Protein AF-A0A1J3FLT4-F1 (afdb_monomer)

Sequence (114 aa):
IQPDEITYLGVLSACNHSGMVDQARNFFAKMRSDQRIEPSLAHYGCMVDLLGRAGLVKEAYEIVKNMPMNPNSIVWGALLGACRLHNDEPMAELAAKKILELEPDNGAVYSLLC

Structure (mmCIF, N/CA/C/O backbone):
data_AF-A0A1J3FLT4-F1
#
_entry.id   AF-A0A1J3FLT4-F1
#
loop_
_atom_site.group_PDB
_atom_site.id
_atom_site.type_symbol
_atom_site.label_atom_id
_atom_site.label_alt_id
_atom_site.label_comp_id
_atom_site.label_asym_id
_atom_site.label_entity_id
_atom_site.label_seq_id
_atom_site.pdbx_PDB_ins_code
_atom_site.Cartn_x
_atom_site.Cartn_y
_atom_site.Cartn_z
_atom_site.occupancy
_atom_site.B_iso_or_equiv
_atom_site.auth_seq_id
_atom_site.auth_comp_id
_atom_site.auth_asym_id
_atom_site.auth_atom_id
_atom_site.pdbx_PDB_model_num
ATOM 1 N N . ILE A 1 1 ? -15.623 -5.927 24.682 1.00 77.06 1 ILE A N 1
ATOM 2 C CA . ILE A 1 1 ? -14.231 -5.754 24.205 1.00 77.06 1 ILE A CA 1
ATOM 3 C C . ILE A 1 1 ? -14.304 -4.811 23.015 1.00 77.06 1 ILE A C 1
ATOM 5 O O . ILE A 1 1 ? -15.138 -5.059 22.151 1.00 77.06 1 ILE A O 1
ATOM 9 N N . GLN A 1 2 ? -13.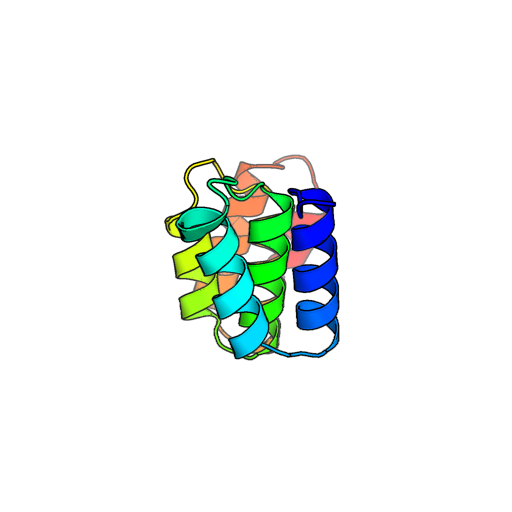556 -3.708 23.023 1.00 83.69 2 GLN A N 1
ATOM 10 C CA . GLN A 1 2 ? -13.548 -2.733 21.928 1.00 83.69 2 GLN A CA 1
ATOM 11 C C . GLN A 1 2 ? -12.406 -3.076 20.957 1.00 83.69 2 GLN A C 1
ATOM 13 O O . GLN A 1 2 ? -11.323 -3.391 21.448 1.00 83.69 2 GLN A O 1
ATOM 18 N N . PRO A 1 3 ? -12.628 -3.062 19.628 1.00 87.25 3 PRO A N 1
ATOM 19 C CA . PRO A 1 3 ? -11.558 -3.274 18.658 1.00 87.25 3 PRO A CA 1
ATOM 20 C C . PRO A 1 3 ? -10.457 -2.219 18.795 1.00 87.25 3 PRO A C 1
ATOM 22 O O . PRO A 1 3 ? -10.753 -1.034 18.942 1.00 87.25 3 PRO A O 1
ATOM 25 N N . ASP A 1 4 ? -9.208 -2.655 18.702 1.00 90.06 4 ASP A N 1
ATOM 26 C CA . ASP A 1 4 ? -8.004 -1.824 18.729 1.00 90.06 4 ASP A CA 1
ATOM 27 C C . ASP A 1 4 ? -7.234 -1.912 17.399 1.00 90.06 4 ASP A C 1
ATOM 29 O O . ASP A 1 4 ? -7.684 -2.553 16.444 1.00 90.06 4 ASP A O 1
ATOM 33 N N . GLU A 1 5 ? -6.064 -1.269 17.320 1.00 92.00 5 GLU A N 1
ATOM 34 C CA . GLU A 1 5 ? -5.232 -1.288 16.110 1.00 92.00 5 GLU A CA 1
ATOM 35 C C . GLU A 1 5 ? -4.860 -2.717 15.676 1.00 92.00 5 GLU A C 1
ATOM 37 O O . GLU A 1 5 ? -4.844 -3.026 14.489 1.00 92.00 5 GLU A O 1
ATOM 42 N N . ILE A 1 6 ? -4.615 -3.623 16.628 1.00 93.94 6 ILE A N 1
ATOM 43 C CA . ILE A 1 6 ? -4.208 -5.000 16.331 1.00 93.94 6 ILE A CA 1
ATOM 44 C C . ILE A 1 6 ? -5.384 -5.761 15.718 1.00 93.94 6 ILE A C 1
ATOM 46 O O . ILE A 1 6 ? -5.222 -6.501 14.745 1.00 93.94 6 ILE A O 1
ATOM 50 N N . THR A 1 7 ? -6.587 -5.537 16.247 1.00 94.50 7 THR A N 1
ATOM 51 C CA . THR A 1 7 ? -7.824 -6.126 15.732 1.00 94.50 7 THR A CA 1
ATOM 52 C C . THR A 1 7 ? -8.066 -5.713 14.279 1.00 94.50 7 THR A C 1
ATOM 54 O O . THR A 1 7 ? -8.334 -6.565 13.429 1.00 94.50 7 THR A O 1
ATOM 57 N N . TYR A 1 8 ? -7.938 -4.419 13.968 1.00 95.44 8 TYR A N 1
ATOM 58 C CA . TYR A 1 8 ? -8.115 -3.924 12.602 1.00 95.44 8 TYR A CA 1
ATOM 59 C C . TYR A 1 8 ? -7.025 -4.422 11.656 1.00 95.44 8 TYR A C 1
ATOM 61 O O . TYR A 1 8 ? -7.345 -4.820 10.535 1.00 95.44 8 TYR A O 1
ATOM 69 N N . LEU A 1 9 ? -5.768 -4.481 12.099 1.00 96.25 9 LEU A N 1
ATOM 70 C CA . LEU A 1 9 ? -4.691 -5.055 11.298 1.00 96.25 9 LEU A CA 1
ATOM 71 C C . LEU A 1 9 ? -4.978 -6.519 10.937 1.00 96.25 9 LEU A C 1
ATOM 73 O O . LEU A 1 9 ? -4.797 -6.912 9.784 1.00 96.25 9 LEU A O 1
ATOM 77 N N . GLY A 1 10 ? -5.470 -7.314 11.891 1.00 96.94 10 GLY A N 1
ATOM 78 C CA . GLY A 1 10 ? -5.877 -8.700 11.650 1.00 96.94 10 GLY A CA 1
ATOM 79 C C . GLY A 1 10 ? -6.988 -8.819 10.602 1.00 96.94 10 GLY A C 1
ATOM 80 O O . GLY A 1 10 ? -6.872 -9.614 9.667 1.00 96.94 10 GLY A O 1
ATOM 81 N N . VAL A 1 11 ? -8.031 -7.987 10.702 1.00 96.31 11 VAL A N 1
ATOM 82 C CA . VAL A 1 11 ? -9.126 -7.944 9.715 1.00 96.31 11 VAL A CA 1
ATOM 83 C C . VAL A 1 11 ? -8.613 -7.551 8.330 1.00 96.31 11 VAL A C 1
ATOM 85 O O . VAL A 1 11 ? -8.904 -8.244 7.356 1.00 96.31 11 VAL A O 1
ATOM 88 N N . LEU A 1 12 ? -7.811 -6.488 8.228 1.00 97.12 12 LEU A N 1
ATOM 89 C CA . LEU A 1 12 ? -7.245 -6.051 6.949 1.00 97.12 12 LEU A CA 1
ATOM 90 C C . LEU A 1 12 ? -6.335 -7.116 6.341 1.00 97.12 12 LEU A C 1
ATOM 92 O O . LEU A 1 12 ? -6.385 -7.330 5.135 1.00 97.12 12 LEU A O 1
ATOM 96 N N . SER A 1 13 ? -5.555 -7.820 7.161 1.00 96.31 13 SER A N 1
ATOM 97 C CA . SER A 1 13 ? -4.685 -8.909 6.707 1.00 96.31 13 SER A CA 1
ATOM 98 C C . SER A 1 13 ? -5.498 -10.078 6.140 1.00 96.31 13 SER A C 1
ATOM 100 O O . SER A 1 13 ? -5.157 -10.621 5.089 1.00 96.31 13 SER A O 1
ATOM 102 N N . ALA A 1 14 ? -6.615 -10.435 6.783 1.00 97.44 14 ALA A N 1
ATOM 103 C CA . ALA A 1 14 ? -7.528 -11.463 6.286 1.00 97.44 14 ALA A CA 1
ATOM 104 C C . ALA A 1 14 ? -8.211 -11.044 4.972 1.00 97.44 14 ALA A C 1
ATOM 106 O O . ALA A 1 14 ? -8.279 -11.838 4.027 1.00 97.44 14 ALA A O 1
ATOM 107 N N . CYS A 1 15 ? -8.670 -9.790 4.875 1.00 97.06 15 CYS A N 1
ATOM 108 C CA . CYS A 1 15 ? -9.216 -9.247 3.631 1.00 97.06 15 CYS A CA 1
ATOM 109 C C . CYS A 1 15 ? -8.162 -9.231 2.521 1.00 97.06 15 CYS A C 1
ATOM 111 O O . CYS A 1 15 ? -8.477 -9.601 1.393 1.00 97.06 15 CYS A O 1
ATOM 113 N N . ASN A 1 16 ? -6.923 -8.863 2.850 1.00 94.75 16 ASN A N 1
ATOM 114 C CA . ASN A 1 16 ? -5.791 -8.836 1.936 1.00 94.75 16 ASN A CA 1
ATOM 115 C C . ASN A 1 16 ? -5.511 -10.220 1.330 1.00 94.75 16 ASN A C 1
ATOM 117 O O . ASN A 1 16 ? -5.439 -10.365 0.112 1.00 94.75 16 ASN A O 1
ATOM 121 N N . HIS A 1 17 ? -5.438 -11.255 2.170 1.00 95.00 17 HIS A N 1
ATOM 122 C CA . HIS A 1 17 ? -5.233 -12.630 1.710 1.00 95.00 17 HIS A CA 1
ATOM 123 C C . HIS A 1 17 ? -6.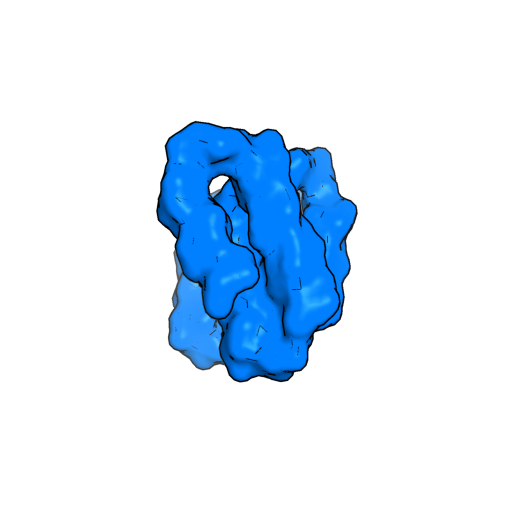407 -13.161 0.871 1.00 95.00 17 HIS A C 1
ATOM 125 O O . HIS A 1 17 ? -6.206 -13.920 -0.072 1.00 95.00 17 HIS A O 1
ATOM 131 N N . SER A 1 18 ? -7.631 -12.737 1.193 1.00 96.31 18 SER A N 1
ATOM 132 C CA . SER A 1 18 ? -8.856 -13.207 0.532 1.00 96.31 18 SER A CA 1
ATOM 133 C C . SER A 1 18 ? -9.283 -12.348 -0.667 1.00 96.31 18 SER A C 1
ATOM 135 O O . SER A 1 18 ? -10.334 -12.604 -1.250 1.00 96.31 18 SER A O 1
ATOM 137 N N . GLY A 1 19 ? -8.532 -11.294 -1.009 1.00 95.50 19 GLY A N 1
ATOM 138 C CA . GLY A 1 19 ? -8.875 -10.366 -2.095 1.00 95.50 19 GLY A CA 1
ATOM 139 C C . GLY A 1 19 ? -10.139 -9.526 -1.852 1.00 95.50 19 GLY A C 1
ATOM 140 O O . GLY A 1 19 ? -10.750 -9.035 -2.799 1.00 95.50 19 GLY A O 1
ATOM 141 N N . MET A 1 20 ? -10.567 -9.353 -0.598 1.00 97.88 20 MET A N 1
ATOM 142 C CA . MET A 1 20 ? -11.825 -8.676 -0.249 1.00 97.88 20 MET A CA 1
ATOM 143 C C . MET A 1 20 ? -11.653 -7.151 -0.174 1.00 97.88 20 MET A C 1
ATOM 145 O O . MET A 1 20 ? -11.695 -6.557 0.905 1.00 97.88 20 MET A O 1
ATOM 149 N N . VAL A 1 21 ? -11.468 -6.516 -1.335 1.00 97.81 21 VAL A N 1
ATOM 150 C CA . VAL A 1 21 ? -11.159 -5.079 -1.466 1.00 97.81 21 VAL A CA 1
ATOM 151 C C . VAL A 1 21 ? -12.191 -4.181 -0.779 1.00 97.81 21 VAL A C 1
ATOM 153 O O . VAL A 1 21 ? -11.832 -3.343 0.048 1.00 97.81 21 VAL A O 1
ATOM 156 N N . ASP A 1 22 ? -13.479 -4.363 -1.068 1.00 97.88 22 ASP A N 1
ATOM 157 C CA . ASP A 1 22 ? -14.524 -3.468 -0.549 1.00 97.88 22 ASP A CA 1
ATOM 158 C C . ASP A 1 22 ? -14.678 -3.561 0.972 1.00 97.88 22 ASP A C 1
ATOM 160 O O . ASP A 1 22 ? -14.923 -2.560 1.649 1.00 97.88 22 ASP A O 1
ATOM 164 N N . GLN A 1 23 ? -14.476 -4.757 1.530 1.00 97.94 23 GLN A N 1
ATOM 165 C CA . GLN A 1 23 ? -14.496 -4.956 2.976 1.00 97.94 23 GLN A CA 1
ATOM 166 C C . GLN A 1 23 ? -13.302 -4.271 3.635 1.00 97.94 23 GLN A C 1
ATOM 168 O O . GLN A 1 23 ? -13.484 -3.558 4.621 1.00 97.94 23 GLN A O 1
ATOM 173 N N . ALA A 1 24 ? -12.103 -4.426 3.067 1.00 97.56 24 ALA A N 1
ATOM 174 C CA . ALA A 1 24 ? -10.911 -3.761 3.574 1.00 97.56 24 ALA A CA 1
ATOM 175 C C . ALA A 1 24 ? -11.069 -2.235 3.568 1.00 97.56 24 ALA A C 1
ATOM 177 O O . ALA A 1 24 ? -10.817 -1.605 4.591 1.00 97.56 24 ALA A O 1
ATOM 178 N N . ARG A 1 25 ? -11.578 -1.644 2.475 1.00 97.19 25 ARG A N 1
ATOM 179 C CA . ARG A 1 25 ? -11.879 -0.201 2.398 1.00 97.19 25 ARG A CA 1
ATOM 180 C C . ARG A 1 25 ? -12.828 0.243 3.510 1.00 97.19 25 ARG A C 1
ATOM 182 O O . ARG A 1 25 ? -12.567 1.239 4.181 1.00 97.19 25 ARG A O 1
ATOM 189 N N . ASN A 1 26 ? -13.909 -0.507 3.724 1.00 96.62 26 ASN A N 1
ATOM 190 C CA . ASN A 1 26 ? -14.894 -0.203 4.759 1.00 96.62 26 ASN A CA 1
ATOM 191 C C . ASN A 1 26 ? -14.271 -0.242 6.162 1.00 96.62 26 ASN A C 1
ATOM 193 O O . ASN A 1 26 ? -14.433 0.699 6.936 1.00 96.62 26 ASN A O 1
ATOM 197 N N . PHE A 1 27 ? -13.525 -1.301 6.490 1.00 96.38 27 PHE A N 1
ATOM 198 C CA . PHE A 1 27 ? -12.867 -1.413 7.793 1.00 96.38 27 PHE A CA 1
ATOM 199 C C . PHE A 1 27 ? -11.785 -0.350 7.990 1.00 96.38 27 PHE A C 1
ATOM 201 O O . PHE A 1 27 ? -11.726 0.256 9.057 1.00 96.38 27 PHE A O 1
ATOM 208 N N . PHE A 1 28 ? -10.990 -0.067 6.959 1.00 95.94 28 PHE A N 1
ATOM 209 C CA . PHE A 1 28 ? -9.968 0.974 6.996 1.00 95.94 28 PHE A CA 1
ATOM 210 C C . PHE A 1 28 ? -10.574 2.362 7.252 1.00 95.94 28 PHE A C 1
ATOM 212 O O . PHE A 1 28 ? -10.085 3.105 8.101 1.00 95.94 28 PHE A O 1
ATOM 219 N N . ALA A 1 29 ? -11.683 2.697 6.583 1.00 94.31 29 ALA A N 1
ATOM 220 C CA . ALA A 1 29 ? -12.395 3.956 6.800 1.00 94.31 29 ALA A CA 1
ATOM 221 C C . ALA A 1 29 ? -13.004 4.049 8.213 1.00 94.31 29 ALA A C 1
ATOM 223 O O . ALA A 1 29 ? -12.809 5.050 8.907 1.00 94.31 29 ALA A O 1
ATOM 224 N N . LYS A 1 30 ? -13.683 2.984 8.664 1.00 93.19 30 LYS A N 1
ATOM 225 C CA . LYS A 1 30 ? -14.318 2.908 9.994 1.00 93.19 30 LYS A CA 1
ATOM 226 C C . LYS A 1 30 ? -13.337 3.059 11.144 1.00 93.19 30 LYS A C 1
ATOM 228 O O . LYS A 1 30 ? -13.685 3.624 12.181 1.00 93.19 30 LYS A O 1
ATOM 233 N N . MET A 1 31 ? -12.114 2.568 10.962 1.00 93.62 31 MET A N 1
ATOM 234 C CA . MET A 1 31 ? -11.068 2.684 11.967 1.00 93.62 31 MET A CA 1
ATOM 235 C C . MET A 1 31 ? -10.831 4.152 12.351 1.00 93.62 31 MET A C 1
ATOM 237 O O . MET A 1 31 ? -10.772 4.482 13.536 1.00 93.62 31 MET A O 1
ATOM 241 N N . ARG A 1 32 ? -10.828 5.050 11.357 1.00 86.31 32 ARG A N 1
ATOM 242 C CA . ARG A 1 32 ? -10.635 6.486 11.569 1.00 86.31 32 ARG A CA 1
ATOM 243 C C . ARG A 1 32 ? -11.918 7.212 11.976 1.00 86.31 32 ARG A C 1
ATOM 245 O O . ARG A 1 32 ? -11.883 8.009 12.909 1.00 86.31 32 ARG A O 1
ATOM 252 N N . SER A 1 33 ? -13.042 6.946 11.302 1.00 88.19 33 SER A N 1
ATOM 253 C CA . SER A 1 33 ? -14.296 7.682 11.536 1.00 88.19 33 SER A CA 1
ATOM 254 C C . SER A 1 33 ? -14.965 7.323 12.863 1.00 88.19 33 SER A C 1
ATOM 256 O O . SER A 1 33 ? -15.361 8.213 13.616 1.00 88.19 33 SER A O 1
ATOM 258 N N . ASP A 1 34 ? -15.065 6.027 13.161 1.00 82.81 34 ASP A N 1
ATOM 259 C CA . ASP A 1 34 ? -15.947 5.525 14.217 1.00 82.81 34 ASP A CA 1
ATOM 260 C C . ASP A 1 34 ? -15.158 5.202 15.487 1.00 82.81 34 ASP A C 1
ATOM 262 O O . ASP A 1 34 ? -15.654 5.399 16.595 1.00 82.81 34 ASP A O 1
ATOM 266 N N . GLN A 1 35 ? -13.925 4.708 15.332 1.00 81.06 35 GLN A N 1
ATOM 267 C CA . GLN A 1 35 ? -13.080 4.278 16.452 1.00 81.06 35 GLN A CA 1
ATOM 268 C C . GLN A 1 35 ? -11.977 5.281 16.810 1.00 81.06 35 GLN A C 1
ATOM 270 O O . GLN A 1 35 ? -11.345 5.120 17.850 1.00 81.06 35 GLN A O 1
ATOM 275 N N . ARG A 1 36 ? -11.764 6.328 15.993 1.00 86.44 36 ARG A N 1
ATOM 276 C CA . ARG A 1 36 ? -10.684 7.325 16.162 1.00 86.44 36 ARG A CA 1
ATOM 277 C C . ARG A 1 36 ? -9.293 6.690 16.299 1.00 86.44 36 ARG A C 1
ATOM 279 O O . ARG A 1 36 ? -8.432 7.216 17.001 1.00 86.44 36 ARG A O 1
ATOM 286 N N . ILE A 1 37 ? -9.089 5.552 15.643 1.00 91.50 37 ILE A N 1
ATOM 287 C CA . ILE A 1 37 ? -7.811 4.850 15.582 1.00 91.50 37 ILE A CA 1
ATOM 288 C C . ILE A 1 37 ? -7.111 5.313 14.305 1.00 91.50 37 ILE A C 1
ATOM 290 O O . ILE A 1 37 ? -7.638 5.170 13.199 1.00 91.50 37 ILE A O 1
ATOM 294 N N . GLU A 1 38 ? -5.923 5.889 14.456 1.00 91.81 38 GLU A N 1
ATOM 295 C CA . GLU A 1 38 ? -5.119 6.324 13.317 1.00 91.81 38 GLU A CA 1
ATOM 296 C C . GLU A 1 38 ? -4.393 5.122 12.686 1.00 91.81 38 GLU A C 1
ATOM 298 O O . GLU A 1 38 ? -3.773 4.336 13.408 1.00 91.81 38 GLU A O 1
ATOM 303 N N . PRO A 1 39 ? -4.449 4.941 11.352 1.00 94.94 39 PRO A N 1
ATOM 304 C CA . PRO A 1 39 ? -3.776 3.822 10.712 1.00 94.94 39 PRO A CA 1
ATOM 305 C C . PRO A 1 39 ? -2.262 3.884 10.848 1.00 94.94 39 PRO A C 1
ATOM 307 O O . PRO A 1 39 ? -1.619 4.868 10.485 1.00 94.94 39 PRO A O 1
ATOM 310 N N . SER A 1 40 ? -1.687 2.785 11.329 1.00 95.44 40 SER A N 1
ATOM 311 C CA . SER A 1 40 ? -0.240 2.596 11.357 1.00 95.44 40 SER A CA 1
ATOM 312 C C . SER A 1 40 ? 0.306 2.210 9.979 1.00 95.44 40 SER A C 1
ATOM 314 O O . SER A 1 40 ? -0.432 1.833 9.065 1.00 95.44 40 SER A O 1
ATOM 316 N N . LEU A 1 41 ? 1.633 2.233 9.849 1.00 95.69 41 LEU A N 1
ATOM 317 C CA . LEU A 1 41 ? 2.347 1.829 8.637 1.00 95.69 41 LEU A CA 1
ATOM 318 C C . LEU A 1 41 ? 1.945 0.424 8.147 1.00 95.69 41 LEU A C 1
ATOM 320 O O . LEU A 1 41 ? 1.831 0.198 6.946 1.00 95.69 41 LEU A O 1
ATOM 324 N N . ALA A 1 42 ? 1.675 -0.501 9.074 1.00 95.81 42 ALA A 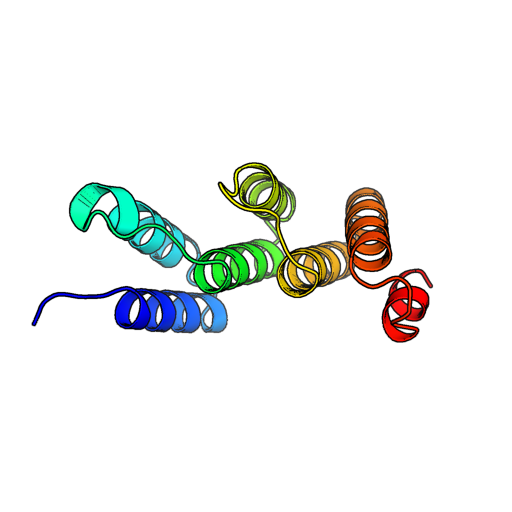N 1
ATOM 325 C CA . ALA A 1 42 ? 1.248 -1.862 8.757 1.00 95.81 42 ALA A CA 1
ATOM 326 C C . ALA A 1 42 ? -0.154 -1.910 8.122 1.00 95.81 42 ALA A C 1
ATOM 328 O O . ALA A 1 42 ? -0.380 -2.676 7.185 1.00 95.81 42 ALA A O 1
ATOM 329 N 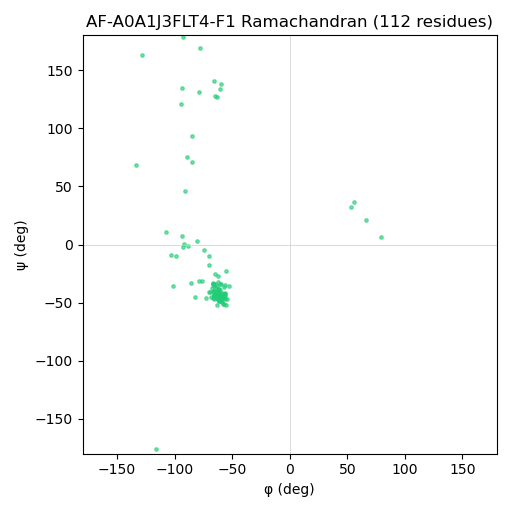N . HIS A 1 43 ? -1.080 -1.058 8.579 1.00 96.94 43 HIS A N 1
ATOM 330 C CA . HIS A 1 43 ? -2.419 -0.951 7.994 1.00 96.94 43 HIS A CA 1
ATOM 331 C C . HIS A 1 43 ? -2.346 -0.421 6.559 1.00 96.94 43 HIS A C 1
ATOM 333 O O . HIS A 1 43 ? -2.967 -0.985 5.659 1.00 96.94 43 HIS A O 1
ATOM 339 N N . TYR A 1 44 ? -1.547 0.628 6.336 1.00 97.62 44 TYR A N 1
ATOM 340 C CA . TYR A 1 44 ? -1.302 1.162 4.996 1.00 97.62 44 TYR A CA 1
ATOM 341 C C . TYR A 1 44 ? -0.639 0.130 4.084 1.00 97.62 44 TYR A C 1
ATOM 343 O O . TYR A 1 44 ? -1.098 -0.062 2.962 1.00 97.62 44 TYR A O 1
ATOM 351 N N . GLY A 1 45 ? 0.374 -0.589 4.579 1.00 96.75 45 GLY A N 1
ATOM 352 C CA . GLY A 1 45 ? 1.009 -1.684 3.848 1.00 96.75 45 GLY A CA 1
ATOM 353 C C . GLY A 1 45 ? 0.000 -2.737 3.388 1.00 96.75 45 GLY A C 1
ATOM 354 O O . GLY A 1 45 ? -0.012 -3.083 2.212 1.00 96.75 45 GLY A O 1
ATOM 355 N N . CYS A 1 46 ? -0.910 -3.172 4.269 1.00 97.25 46 CYS A N 1
ATOM 356 C CA . CYS A 1 46 ? -1.974 -4.115 3.905 1.00 97.25 46 CYS A CA 1
ATOM 357 C C . CYS A 1 46 ? -2.905 -3.568 2.815 1.00 97.25 46 CYS A C 1
ATOM 359 O O . CYS A 1 46 ? -3.278 -4.310 1.910 1.00 97.25 46 CYS A O 1
ATOM 361 N N . MET A 1 47 ? -3.281 -2.287 2.887 1.00 98.06 47 MET A N 1
ATOM 362 C CA . MET A 1 47 ? -4.149 -1.666 1.882 1.00 98.06 47 MET A CA 1
ATOM 363 C C . MET A 1 47 ? -3.465 -1.559 0.519 1.00 98.06 47 MET A C 1
ATOM 365 O O . MET A 1 47 ? -4.070 -1.908 -0.491 1.00 98.06 47 MET A O 1
ATOM 369 N N . VAL A 1 48 ? -2.210 -1.108 0.483 1.00 98.19 48 VAL A N 1
ATOM 370 C CA . VAL A 1 48 ? -1.426 -0.973 -0.757 1.00 98.19 48 VAL A CA 1
ATOM 371 C C . VAL A 1 48 ? -1.229 -2.333 -1.417 1.00 98.19 48 VAL A C 1
ATOM 373 O O . VAL A 1 48 ? -1.438 -2.472 -2.618 1.00 98.19 48 VAL A O 1
ATOM 376 N N . ASP A 1 49 ? -0.887 -3.341 -0.622 1.00 97.75 49 ASP A N 1
ATOM 377 C CA . ASP A 1 49 ? -0.676 -4.711 -1.073 1.00 97.75 49 ASP A CA 1
ATOM 378 C C . ASP A 1 49 ? -1.964 -5.347 -1.637 1.00 97.75 49 ASP A C 1
ATOM 380 O O . ASP A 1 49 ? -1.959 -5.919 -2.730 1.00 97.75 49 ASP A O 1
ATOM 384 N N . LEU A 1 50 ? -3.096 -5.171 -0.944 1.00 98.06 50 LEU A N 1
ATOM 385 C CA . LEU A 1 50 ? -4.409 -5.651 -1.387 1.00 98.06 50 LEU A CA 1
ATOM 386 C C . LEU A 1 50 ? -4.860 -4.983 -2.689 1.00 98.06 50 LEU A C 1
ATOM 388 O O . LEU A 1 50 ? -5.242 -5.668 -3.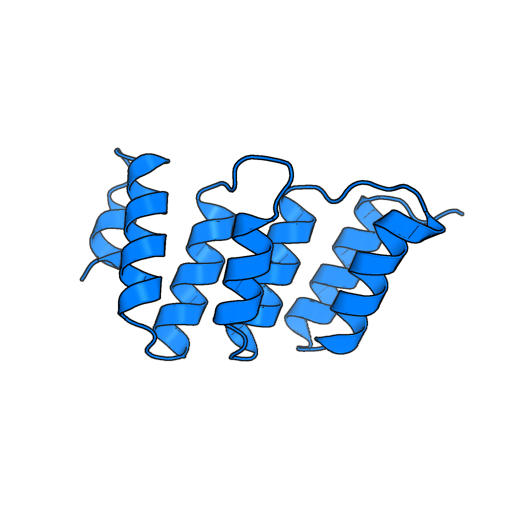638 1.00 98.06 50 LEU A O 1
ATOM 392 N N . LEU A 1 51 ? -4.836 -3.648 -2.730 1.00 98.25 51 LEU A N 1
ATOM 393 C CA . LEU A 1 51 ? -5.241 -2.870 -3.904 1.00 98.25 51 LEU A CA 1
ATOM 394 C C . LEU A 1 51 ? -4.334 -3.177 -5.092 1.00 98.25 51 LEU A C 1
ATOM 396 O O . LEU A 1 51 ? -4.808 -3.377 -6.210 1.00 98.25 51 LEU A O 1
ATOM 400 N N . GLY A 1 52 ? -3.033 -3.267 -4.828 1.00 97.31 52 GLY A N 1
ATOM 401 C CA . GLY A 1 52 ? -2.025 -3.598 -5.811 1.00 97.31 52 GLY A CA 1
ATOM 402 C C . GLY A 1 52 ? -2.286 -4.943 -6.484 1.00 97.31 52 GLY A C 1
ATOM 403 O O . GLY A 1 52 ? -2.369 -4.997 -7.706 1.00 97.31 52 GLY A O 1
ATOM 404 N N . ARG A 1 53 ? -2.502 -6.010 -5.704 1.00 95.81 53 ARG A N 1
ATOM 405 C CA . ARG A 1 53 ? -2.841 -7.340 -6.243 1.00 95.81 53 ARG A CA 1
ATOM 406 C C . ARG A 1 53 ? -4.182 -7.401 -6.968 1.00 95.81 53 ARG A C 1
ATOM 408 O O . ARG A 1 53 ? -4.372 -8.264 -7.820 1.00 95.81 53 ARG A O 1
ATOM 415 N N . ALA A 1 54 ? -5.110 -6.511 -6.632 1.00 97.19 54 ALA A N 1
ATOM 416 C CA . ALA A 1 54 ? -6.401 -6.403 -7.302 1.00 97.19 54 ALA A CA 1
ATOM 417 C C . ALA A 1 54 ? -6.338 -5.624 -8.635 1.00 97.19 54 ALA A C 1
ATOM 419 O O . ALA A 1 54 ? -7.378 -5.395 -9.250 1.00 97.19 54 ALA A O 1
ATOM 420 N N . GLY A 1 55 ? -5.155 -5.186 -9.087 1.00 96.31 55 GLY A N 1
ATOM 421 C CA . GLY A 1 55 ? -5.002 -4.368 -10.296 1.00 96.31 55 GLY A CA 1
ATOM 422 C C . GLY A 1 55 ? -5.330 -2.891 -10.104 1.00 96.31 55 GLY A C 1
ATOM 423 O O . GLY A 1 55 ? -5.318 -2.121 -11.063 1.00 96.31 55 GLY A O 1
ATOM 424 N N . LEU A 1 56 ? -5.580 -2.456 -8.870 1.00 97.81 56 LEU A N 1
ATOM 425 C CA . LEU A 1 56 ? -5.930 -1.079 -8.527 1.00 97.81 56 LEU A CA 1
ATOM 426 C C . LEU A 1 56 ? -4.669 -0.266 -8.205 1.00 97.81 56 LEU A C 1
ATOM 428 O O . LEU A 1 56 ? -4.612 0.462 -7.217 1.00 97.81 56 LEU A O 1
ATOM 432 N N . VAL A 1 57 ? -3.642 -0.389 -9.051 1.00 97.00 57 VAL A N 1
ATOM 433 C CA . VAL A 1 57 ? -2.293 0.163 -8.821 1.00 97.00 57 VAL A CA 1
ATOM 434 C C . VAL A 1 57 ? -2.324 1.675 -8.577 1.00 97.00 57 VAL A C 1
ATOM 436 O O . VAL A 1 57 ? -1.697 2.171 -7.644 1.00 97.00 57 VAL A O 1
ATOM 439 N N . LYS A 1 58 ? -3.125 2.414 -9.352 1.00 96.94 58 LYS A N 1
ATOM 440 C CA . LYS A 1 58 ? -3.287 3.867 -9.175 1.00 96.94 58 LYS A CA 1
ATOM 441 C C . LYS A 1 58 ? -3.880 4.226 -7.813 1.00 96.94 58 LYS A C 1
ATOM 443 O O . LYS A 1 58 ? -3.432 5.177 -7.187 1.00 96.94 58 LYS A O 1
ATOM 448 N N . GLU A 1 59 ? -4.865 3.464 -7.344 1.00 97.75 59 GLU A N 1
ATOM 449 C CA . GLU A 1 59 ? -5.465 3.680 -6.023 1.00 97.75 59 GLU A CA 1
ATOM 450 C C . GLU A 1 59 ? -4.480 3.320 -4.910 1.00 97.75 59 GLU A C 1
ATOM 452 O O . GLU A 1 59 ? -4.345 4.070 -3.948 1.00 97.75 59 GLU A O 1
ATOM 457 N N . ALA A 1 60 ? -3.733 2.223 -5.072 1.00 98.12 60 ALA A N 1
ATOM 458 C CA . ALA A 1 60 ? -2.660 1.854 -4.158 1.00 98.12 60 ALA A CA 1
ATOM 459 C C . ALA A 1 60 ? -1.627 2.989 -4.034 1.00 98.12 60 ALA A C 1
ATOM 461 O O . ALA A 1 60 ? -1.244 3.357 -2.926 1.00 98.12 60 ALA A O 1
ATOM 462 N N . TYR A 1 61 ? -1.232 3.609 -5.148 1.00 98.06 61 TYR A N 1
ATOM 463 C CA . TYR A 1 61 ? -0.323 4.755 -5.140 1.00 98.06 61 TYR A CA 1
ATOM 464 C C . TYR A 1 61 ? -0.916 6.002 -4.470 1.00 98.06 61 TYR A C 1
ATOM 466 O O . TYR A 1 61 ? -0.221 6.681 -3.711 1.00 98.06 61 TYR A O 1
ATOM 474 N N . GLU A 1 62 ? -2.200 6.292 -4.684 1.00 98.06 62 GLU A N 1
ATOM 475 C CA . GLU A 1 62 ? -2.873 7.385 -3.975 1.00 98.06 62 GLU A CA 1
ATOM 476 C C . GLU A 1 62 ? -2.920 7.141 -2.461 1.00 98.06 62 GLU A C 1
ATOM 478 O O . GLU A 1 62 ? -2.729 8.082 -1.691 1.00 98.06 62 GLU A O 1
ATOM 483 N N . ILE A 1 63 ? -3.082 5.893 -2.008 1.00 96.88 63 ILE A N 1
ATOM 484 C CA . ILE A 1 63 ? -2.937 5.559 -0.587 1.00 96.88 63 ILE A CA 1
ATOM 485 C C . ILE A 1 63 ? -1.531 5.914 -0.094 1.00 96.88 63 ILE A C 1
ATOM 487 O O . ILE A 1 63 ? -1.422 6.609 0.912 1.00 96.88 63 ILE A O 1
ATOM 491 N N . VAL A 1 64 ? -0.474 5.519 -0.817 1.00 97.69 64 VAL A N 1
ATOM 492 C CA . VAL A 1 64 ? 0.923 5.834 -0.454 1.00 97.69 64 VAL A CA 1
ATOM 493 C C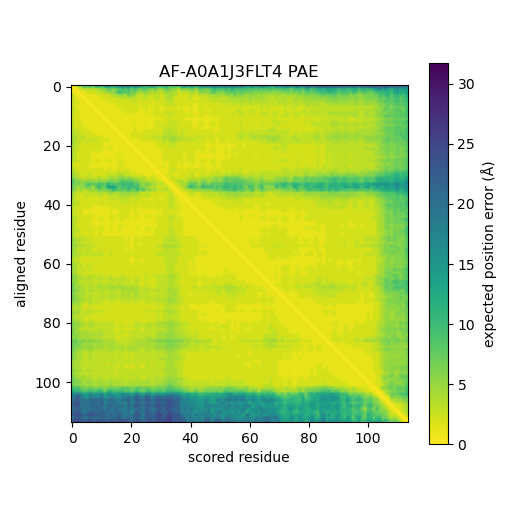 . VAL A 1 64 ? 1.158 7.344 -0.353 1.00 97.69 64 VAL A C 1
ATOM 495 O O . VAL A 1 64 ? 1.765 7.810 0.610 1.00 97.69 64 VAL A O 1
ATOM 498 N N . LYS A 1 65 ? 0.661 8.128 -1.317 1.00 97.06 65 LYS A N 1
ATOM 499 C CA . LYS A 1 65 ? 0.827 9.592 -1.331 1.00 97.06 65 LYS A CA 1
ATOM 500 C C . LYS A 1 65 ? 0.096 10.306 -0.201 1.00 97.06 65 LYS A C 1
ATOM 502 O O . LYS A 1 65 ? 0.561 11.350 0.245 1.00 97.06 65 LYS A O 1
ATOM 507 N N . ASN A 1 66 ? -1.049 9.776 0.218 1.00 95.69 66 ASN A N 1
ATOM 508 C CA . ASN A 1 66 ? -1.902 10.395 1.230 1.00 95.69 66 ASN A CA 1
ATOM 509 C C . ASN A 1 66 ? -1.618 9.877 2.650 1.00 95.69 66 ASN A C 1
ATOM 511 O O . ASN A 1 66 ? -2.352 10.215 3.583 1.00 95.69 66 ASN A O 1
ATOM 515 N N . MET A 1 67 ? -0.564 9.074 2.836 1.00 96.00 67 MET A N 1
ATOM 516 C CA . MET A 1 67 ? -0.122 8.658 4.164 1.00 96.00 67 MET A CA 1
ATOM 517 C C . MET A 1 67 ? 0.269 9.885 5.008 1.00 96.00 67 MET A C 1
ATOM 519 O O . MET A 1 67 ? 1.020 10.741 4.540 1.00 96.00 67 MET A O 1
ATOM 523 N N . PRO A 1 68 ? -0.179 9.974 6.275 1.00 95.12 68 PRO A N 1
ATOM 524 C CA . PRO A 1 68 ? 0.196 11.069 7.171 1.00 95.12 68 PRO A CA 1
ATOM 525 C C . PRO A 1 68 ? 1.638 10.946 7.696 1.00 95.12 68 PRO A C 1
ATOM 527 O O . PRO A 1 68 ? 2.116 11.830 8.404 1.00 95.12 68 PRO A O 1
ATOM 530 N N . MET A 1 69 ? 2.326 9.848 7.375 1.00 94.69 69 MET A N 1
ATOM 531 C CA . MET A 1 69 ? 3.723 9.571 7.695 1.00 94.69 69 MET A CA 1
ATOM 532 C C . MET A 1 69 ? 4.492 9.172 6.433 1.00 94.69 69 MET A C 1
ATOM 534 O O . MET A 1 69 ? 3.896 8.756 5.440 1.00 94.69 69 MET A O 1
ATOM 538 N N . ASN A 1 70 ? 5.824 9.229 6.491 1.00 95.00 70 ASN A N 1
ATOM 539 C CA . ASN A 1 70 ? 6.663 8.779 5.382 1.00 95.00 70 ASN A CA 1
ATOM 540 C C . ASN A 1 70 ? 6.476 7.266 5.137 1.00 95.00 70 ASN A C 1
ATOM 542 O O . ASN A 1 70 ? 6.648 6.481 6.076 1.00 95.00 70 ASN A O 1
ATOM 546 N N . PRO A 1 71 ? 6.163 6.837 3.900 1.00 96.56 71 PRO A N 1
ATOM 547 C CA . PRO A 1 71 ? 6.127 5.421 3.558 1.00 96.56 71 PRO A CA 1
ATOM 548 C C . PRO A 1 71 ? 7.534 4.818 3.641 1.00 96.56 71 PRO A C 1
ATOM 550 O O . PRO A 1 71 ? 8.508 5.453 3.233 1.00 96.56 71 PRO A O 1
ATOM 553 N N . ASN A 1 72 ? 7.645 3.587 4.144 1.00 94.69 72 ASN A N 1
ATOM 554 C CA . ASN A 1 72 ? 8.914 2.859 4.188 1.00 94.69 72 ASN A CA 1
ATOM 555 C C . ASN A 1 72 ? 9.106 1.966 2.948 1.00 94.69 72 ASN A C 1
ATOM 557 O O . ASN A 1 72 ? 8.230 1.857 2.087 1.00 94.69 72 ASN A O 1
ATOM 561 N N . SER A 1 73 ? 10.254 1.293 2.886 1.00 92.44 73 SER A N 1
ATOM 562 C CA . SER A 1 73 ? 10.616 0.358 1.817 1.00 92.44 73 SER A CA 1
ATOM 563 C C . SER A 1 73 ? 9.597 -0.764 1.631 1.00 92.44 73 SER A C 1
ATOM 565 O O . SER A 1 73 ? 9.326 -1.147 0.499 1.00 92.44 73 SER A O 1
ATOM 567 N N . ILE A 1 74 ? 8.970 -1.245 2.710 1.00 92.69 74 ILE A N 1
ATOM 568 C CA . ILE A 1 74 ? 7.939 -2.291 2.653 1.00 92.69 74 ILE A CA 1
ATOM 569 C C . ILE A 1 74 ? 6.711 -1.809 1.870 1.00 92.69 74 ILE A C 1
ATOM 571 O O . ILE A 1 74 ? 6.232 -2.515 0.985 1.00 92.69 74 ILE A O 1
ATOM 575 N N . VAL A 1 75 ? 6.213 -0.602 2.157 1.00 96.94 75 VAL A N 1
ATOM 576 C CA . VAL A 1 75 ? 5.048 -0.033 1.458 1.00 96.94 75 VAL A CA 1
ATOM 577 C C . VAL A 1 75 ? 5.354 0.194 -0.026 1.00 96.94 75 VAL A C 1
ATOM 579 O O . VAL A 1 75 ? 4.559 -0.184 -0.888 1.00 96.94 75 VAL A O 1
ATOM 582 N N . TRP A 1 76 ? 6.523 0.758 -0.341 1.00 96.62 76 TRP A N 1
ATOM 583 C CA . TRP A 1 76 ? 6.951 0.927 -1.732 1.00 96.62 76 TRP A CA 1
ATOM 584 C C . TRP A 1 76 ? 7.195 -0.409 -2.441 1.00 96.62 76 TRP A C 1
ATOM 586 O O . TRP A 1 76 ? 6.873 -0.535 -3.619 1.00 96.62 76 TRP A O 1
ATOM 596 N N . GLY A 1 77 ? 7.705 -1.417 -1.732 1.00 94.44 77 GLY A N 1
ATOM 597 C CA . GLY A 1 77 ? 7.906 -2.772 -2.241 1.00 94.44 77 GLY A CA 1
ATOM 598 C C . GLY A 1 77 ? 6.594 -3.458 -2.613 1.00 94.44 77 GLY A C 1
ATOM 599 O O . GLY A 1 77 ? 6.509 -4.075 -3.674 1.00 94.44 77 GLY A O 1
ATOM 600 N N . ALA A 1 78 ? 5.548 -3.288 -1.799 1.00 95.94 78 ALA A N 1
ATOM 601 C CA . ALA A 1 78 ? 4.206 -3.771 -2.121 1.00 95.94 78 ALA A CA 1
ATOM 602 C C . ALA A 1 78 ? 3.662 -3.118 -3.405 1.00 95.94 78 ALA A C 1
ATOM 604 O O . ALA A 1 78 ? 3.184 -3.815 -4.303 1.00 95.94 78 ALA A O 1
ATOM 605 N N . LEU A 1 79 ? 3.801 -1.791 -3.536 1.00 97.25 79 LEU A N 1
ATOM 606 C CA . LEU A 1 79 ? 3.400 -1.076 -4.751 1.00 97.25 79 LEU A CA 1
ATOM 607 C C . LEU A 1 79 ? 4.204 -1.543 -5.973 1.00 97.25 79 LEU A C 1
ATOM 609 O O . LEU A 1 79 ? 3.623 -1.810 -7.020 1.00 97.25 79 LEU A O 1
ATOM 613 N N . LEU A 1 80 ? 5.522 -1.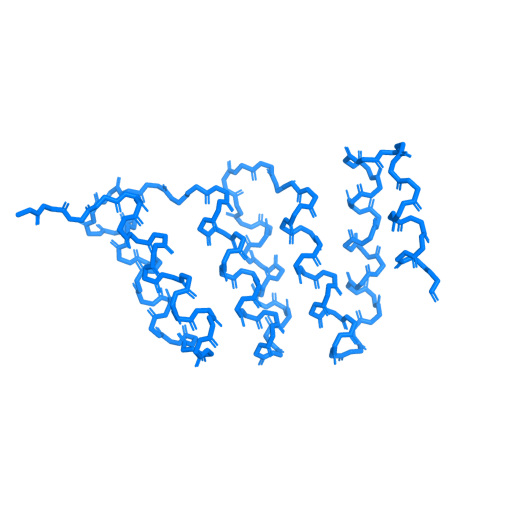689 -5.845 1.00 95.88 80 LEU A N 1
ATOM 614 C CA . LEU A 1 80 ? 6.396 -2.166 -6.915 1.00 95.88 80 LEU A CA 1
ATOM 615 C C . LEU A 1 80 ? 6.008 -3.570 -7.396 1.00 95.88 80 LEU A C 1
ATOM 617 O O . LEU A 1 80 ? 5.925 -3.811 -8.601 1.00 95.88 80 LEU A O 1
ATOM 621 N N . GLY A 1 81 ? 5.738 -4.488 -6.464 1.00 94.12 81 GLY A N 1
ATOM 622 C CA . GLY A 1 81 ? 5.260 -5.832 -6.784 1.00 94.12 81 GLY A CA 1
ATOM 623 C C . GLY A 1 81 ? 3.964 -5.799 -7.597 1.00 94.12 81 GLY A C 1
ATOM 624 O O . GLY A 1 81 ? 3.847 -6.498 -8.603 1.00 94.12 81 GLY A O 1
ATOM 625 N N . ALA A 1 82 ? 3.030 -4.926 -7.218 1.00 95.19 82 ALA A N 1
ATOM 626 C CA . ALA A 1 82 ? 1.791 -4.715 -7.958 1.00 95.19 82 ALA A CA 1
ATOM 627 C C . ALA A 1 82 ? 2.013 -4.115 -9.353 1.00 95.19 82 ALA A C 1
ATOM 629 O O . ALA A 1 82 ? 1.421 -4.581 -10.324 1.00 95.19 82 ALA A O 1
ATOM 630 N N . CYS A 1 83 ? 2.894 -3.120 -9.478 1.00 95.38 83 CYS A N 1
ATOM 631 C CA . CYS A 1 83 ? 3.222 -2.512 -10.768 1.00 95.38 83 CYS A CA 1
ATOM 632 C C . CYS A 1 83 ? 3.777 -3.558 -11.740 1.00 95.38 83 CYS A C 1
ATOM 634 O O . CYS A 1 83 ? 3.328 -3.642 -12.879 1.00 95.38 83 CYS A O 1
ATOM 636 N N . ARG A 1 84 ? 4.691 -4.414 -11.267 1.00 93.56 84 ARG A N 1
ATOM 637 C CA . ARG A 1 84 ? 5.256 -5.521 -12.051 1.00 93.56 84 ARG A CA 1
ATOM 638 C C . ARG A 1 84 ? 4.195 -6.543 -12.456 1.00 93.56 84 ARG A C 1
ATOM 640 O O . ARG A 1 84 ? 4.160 -6.953 -13.609 1.00 93.56 84 ARG A O 1
ATOM 647 N N . LEU A 1 85 ? 3.305 -6.918 -11.535 1.00 95.31 85 LEU A N 1
ATOM 648 C CA . LEU A 1 85 ? 2.209 -7.851 -11.814 1.00 95.31 85 LEU A CA 1
ATOM 649 C C . LEU A 1 85 ? 1.267 -7.342 -12.918 1.00 95.31 85 LEU A C 1
ATOM 651 O O . LEU A 1 85 ? 0.741 -8.134 -13.697 1.00 95.31 85 LEU A O 1
ATOM 655 N N . HIS A 1 86 ? 1.063 -6.027 -12.987 1.00 96.19 86 HIS A N 1
ATOM 656 C CA . HIS A 1 86 ? 0.126 -5.390 -13.914 1.00 96.19 86 HIS A CA 1
ATOM 657 C C . HIS A 1 86 ? 0.799 -4.638 -15.074 1.00 96.19 86 HIS A C 1
ATOM 659 O O . HIS A 1 86 ? 0.108 -3.952 -15.824 1.00 96.19 86 HIS A O 1
ATOM 665 N N . ASN A 1 87 ? 2.112 -4.813 -15.263 1.00 94.12 87 ASN A N 1
ATOM 666 C CA . ASN A 1 87 ? 2.919 -4.178 -16.312 1.00 94.12 87 ASN A CA 1
ATOM 667 C C . ASN A 1 87 ? 2.840 -2.633 -16.330 1.00 94.12 87 ASN A C 1
ATOM 669 O O . ASN A 1 87 ? 2.852 -2.017 -17.394 1.00 94.12 87 ASN A O 1
ATOM 673 N N . ASP A 1 88 ? 2.759 -1.995 -15.158 1.00 95.12 88 ASP A N 1
ATOM 674 C CA . ASP A 1 88 ? 2.858 -0.535 -15.009 1.00 95.12 88 ASP A CA 1
ATOM 675 C C . ASP A 1 88 ? 4.329 -0.131 -14.804 1.00 95.12 88 ASP A C 1
ATOM 677 O O . ASP A 1 88 ? 4.783 0.130 -13.688 1.00 95.12 88 ASP A O 1
ATOM 681 N N . GLU A 1 89 ? 5.107 -0.154 -15.890 1.00 93.19 89 GLU A N 1
ATOM 682 C CA . GLU A 1 89 ? 6.548 0.143 -15.860 1.00 93.19 89 GLU A CA 1
ATOM 683 C C . GLU A 1 89 ? 6.884 1.528 -15.276 1.00 93.19 89 GLU A C 1
ATOM 685 O O . GLU A 1 89 ? 7.758 1.593 -14.406 1.00 93.19 89 GLU A O 1
ATOM 690 N N . PRO A 1 90 ? 6.198 2.632 -15.649 1.00 94.38 90 PRO A N 1
ATOM 691 C CA . PRO A 1 90 ? 6.517 3.948 -15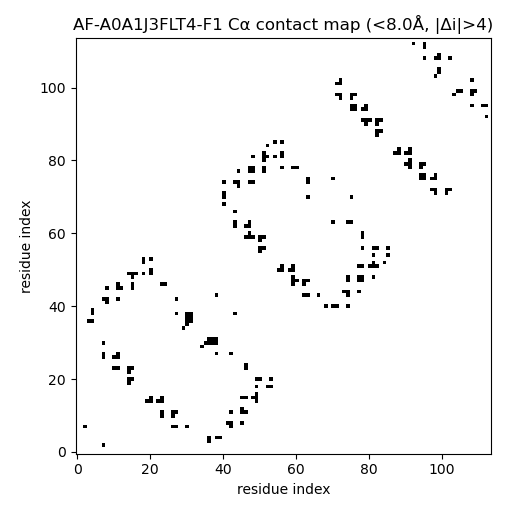.098 1.00 94.38 90 PRO A CA 1
ATOM 692 C C . PRO A 1 90 ? 6.343 4.012 -13.577 1.00 94.38 90 PRO A C 1
ATOM 694 O O . PRO A 1 90 ? 7.143 4.633 -12.873 1.00 94.38 90 PRO A O 1
ATOM 697 N N . MET A 1 91 ? 5.299 3.366 -13.045 1.00 95.12 91 MET A N 1
ATOM 698 C CA . MET A 1 91 ? 5.070 3.344 -11.604 1.00 95.12 91 MET A CA 1
ATOM 699 C C . MET A 1 91 ? 6.017 2.379 -10.882 1.00 95.12 91 MET A C 1
ATOM 701 O O . MET A 1 91 ? 6.434 2.669 -9.757 1.00 95.12 91 MET A O 1
ATOM 705 N N . ALA A 1 92 ? 6.423 1.287 -11.537 1.00 94.44 92 ALA A N 1
ATOM 706 C CA . ALA A 1 92 ? 7.462 0.396 -11.031 1.00 94.44 92 ALA A CA 1
ATOM 707 C C . ALA A 1 92 ? 8.802 1.133 -10.869 1.00 94.44 92 ALA A C 1
ATOM 709 O O . ALA A 1 92 ? 9.410 1.061 -9.802 1.00 94.44 92 ALA A O 1
ATOM 710 N N . GLU A 1 93 ? 9.238 1.896 -11.874 1.00 93.81 93 GLU A N 1
ATOM 711 C CA . GLU A 1 93 ? 10.483 2.673 -11.806 1.00 93.81 93 GLU A CA 1
ATOM 712 C C . GLU A 1 93 ? 10.446 3.698 -10.660 1.00 93.81 93 GLU A C 1
ATOM 714 O O . GLU A 1 93 ? 11.386 3.793 -9.865 1.00 93.81 93 GLU A O 1
ATOM 719 N N . LEU A 1 94 ? 9.326 4.416 -10.515 1.00 94.94 94 LEU A N 1
ATOM 720 C CA . LEU A 1 94 ? 9.115 5.349 -9.407 1.00 94.94 94 LEU A CA 1
ATOM 721 C C . LEU A 1 94 ? 9.251 4.648 -8.047 1.00 94.94 94 LEU A C 1
ATOM 723 O O . LEU A 1 94 ? 9.966 5.138 -7.168 1.00 94.94 94 LEU A O 1
ATOM 727 N N . ALA A 1 95 ? 8.549 3.528 -7.862 1.00 95.06 95 ALA A N 1
ATOM 728 C CA . ALA A 1 95 ? 8.553 2.794 -6.604 1.00 95.06 95 ALA A CA 1
ATOM 729 C C . ALA A 1 95 ? 9.952 2.249 -6.287 1.00 95.06 95 ALA A C 1
ATOM 731 O O . ALA A 1 95 ? 10.436 2.425 -5.172 1.00 95.06 95 ALA A O 1
ATOM 732 N N . ALA A 1 96 ? 10.646 1.676 -7.272 1.00 92.88 96 ALA A N 1
ATOM 733 C CA . ALA A 1 96 ? 12.005 1.172 -7.108 1.00 92.88 96 ALA A CA 1
ATOM 734 C C . ALA A 1 96 ? 12.995 2.284 -6.726 1.00 92.88 96 ALA A C 1
ATOM 736 O O . ALA A 1 96 ? 13.769 2.124 -5.781 1.00 92.88 96 ALA A O 1
ATOM 737 N N . LYS A 1 97 ? 12.913 3.453 -7.375 1.00 93.00 97 LYS A N 1
ATOM 738 C CA . LYS A 1 97 ? 13.719 4.622 -7.000 1.00 93.00 97 LYS A CA 1
ATOM 739 C C . LYS A 1 97 ? 13.463 5.053 -5.555 1.00 93.00 97 LYS A C 1
ATOM 741 O O . LYS A 1 97 ? 14.408 5.357 -4.834 1.00 93.00 97 LYS A O 1
ATOM 746 N N . LYS A 1 98 ? 12.203 5.049 -5.109 1.00 95.00 98 LYS A N 1
ATOM 747 C CA . LYS A 1 98 ? 11.856 5.381 -3.719 1.00 95.00 98 LYS A CA 1
ATOM 748 C C . LYS A 1 98 ? 12.419 4.383 -2.714 1.00 95.00 98 LYS A C 1
ATOM 750 O O . LYS A 1 98 ? 12.861 4.799 -1.649 1.00 95.00 98 LYS A O 1
ATOM 755 N N . ILE A 1 99 ? 12.451 3.095 -3.051 1.00 93.25 99 ILE A N 1
ATOM 756 C CA . ILE A 1 99 ? 13.083 2.082 -2.199 1.00 93.25 99 ILE A CA 1
ATOM 757 C C . ILE A 1 99 ? 14.597 2.326 -2.122 1.00 93.25 99 ILE A C 1
ATOM 759 O O . ILE A 1 99 ? 15.138 2.309 -1.023 1.00 93.25 99 ILE A O 1
ATOM 763 N N . LEU A 1 100 ? 15.269 2.633 -3.238 1.00 90.81 100 LEU A N 1
ATOM 764 C CA . LEU A 1 100 ? 16.705 2.957 -3.237 1.00 90.81 100 LEU A CA 1
ATOM 765 C C . LEU A 1 100 ? 17.040 4.204 -2.411 1.00 90.81 100 LEU A C 1
ATOM 767 O O . LEU A 1 100 ? 18.058 4.230 -1.729 1.00 90.81 100 LEU A O 1
ATOM 771 N N . GLU A 1 101 ? 16.190 5.234 -2.454 1.00 91.44 101 GLU A N 1
ATOM 772 C CA . GLU A 1 101 ? 16.350 6.434 -1.621 1.00 91.44 101 GLU A CA 1
ATOM 773 C C . GLU A 1 101 ? 16.265 6.109 -0.116 1.00 91.44 101 GLU A C 1
ATOM 775 O O . GLU A 1 101 ? 16.925 6.764 0.689 1.00 91.44 101 GLU A O 1
ATOM 780 N N . LEU A 1 102 ? 15.463 5.109 0.267 1.00 91.44 102 LEU A N 1
ATOM 781 C CA . LEU A 1 102 ? 15.276 4.682 1.658 1.00 91.44 102 LEU A CA 1
ATOM 782 C C . LEU A 1 102 ? 16.332 3.671 2.124 1.00 91.44 102 LEU A C 1
ATOM 784 O O . LEU A 1 102 ? 16.696 3.665 3.298 1.00 91.44 102 LEU A O 1
ATOM 788 N N . GLU A 1 103 ? 16.804 2.816 1.220 1.00 88.50 103 GLU A N 1
ATOM 789 C CA . GLU A 1 103 ? 17.739 1.725 1.498 1.00 88.50 103 GLU A CA 1
ATOM 790 C C . GLU A 1 103 ? 18.879 1.701 0.462 1.00 88.50 103 GLU A C 1
ATOM 792 O O . GLU A 1 103 ? 18.976 0.768 -0.341 1.00 88.50 103 GLU A O 1
ATOM 797 N N . PRO A 1 104 ? 19.768 2.712 0.466 1.00 81.94 104 PRO A N 1
ATOM 798 C CA . PRO A 1 104 ? 20.810 2.859 -0.556 1.00 81.94 104 PRO A CA 1
ATOM 799 C C . PRO A 1 104 ? 21.810 1.694 -0.585 1.00 81.94 104 PRO A C 1
ATOM 801 O O . PRO A 1 104 ? 22.366 1.387 -1.640 1.00 81.94 104 PRO A O 1
ATOM 804 N N . ASP A 1 105 ? 21.998 1.020 0.552 1.00 79.88 105 ASP A N 1
ATOM 805 C CA . ASP A 1 105 ? 22.930 -0.101 0.717 1.00 79.88 105 ASP A CA 1
ATOM 806 C C . ASP A 1 105 ? 22.279 -1.476 0.477 1.00 79.88 105 ASP A C 1
ATOM 808 O O . ASP A 1 105 ? 22.951 -2.510 0.538 1.00 79.88 105 ASP A O 1
ATOM 812 N N . ASN A 1 106 ? 20.970 -1.530 0.203 1.00 69.38 106 ASN A N 1
ATOM 813 C CA . ASN A 1 106 ? 20.281 -2.792 -0.034 1.00 69.38 106 ASN A CA 1
ATOM 814 C C . ASN A 1 106 ? 20.430 -3.220 -1.502 1.00 69.38 106 ASN A C 1
ATOM 816 O O . ASN A 1 106 ? 19.633 -2.872 -2.374 1.00 69.38 106 ASN A O 1
ATOM 820 N N . GLY A 1 107 ? 21.456 -4.033 -1.772 1.00 64.50 107 GLY A N 1
ATOM 821 C CA . GLY A 1 107 ? 21.743 -4.585 -3.101 1.00 64.50 107 GLY A CA 1
ATOM 822 C C . GLY A 1 107 ? 20.578 -5.357 -3.739 1.00 64.50 107 GLY A C 1
ATOM 823 O O . GLY A 1 107 ? 20.502 -5.434 -4.964 1.00 64.50 107 GLY A O 1
ATOM 824 N N . ALA A 1 108 ? 19.633 -5.873 -2.941 1.00 66.12 108 ALA A N 1
ATOM 825 C CA . ALA A 1 108 ? 18.436 -6.544 -3.450 1.00 66.12 108 ALA A CA 1
ATOM 826 C C . ALA A 1 108 ? 17.440 -5.581 -4.118 1.00 66.12 108 ALA A C 1
ATOM 828 O O . ALA A 1 108 ? 16.576 -6.018 -4.866 1.00 66.12 108 ALA A O 1
ATOM 829 N N . VAL A 1 109 ? 17.549 -4.273 -3.876 1.00 61.03 109 VAL A N 1
ATOM 830 C CA . VAL A 1 109 ? 16.695 -3.268 -4.521 1.00 61.03 109 VAL A CA 1
ATOM 831 C C . VAL A 1 109 ? 17.181 -2.978 -5.942 1.00 61.03 109 VAL A C 1
ATOM 833 O O . VAL A 1 109 ? 16.373 -2.754 -6.839 1.00 61.03 109 VAL A O 1
ATOM 836 N N . TYR A 1 110 ? 18.490 -3.075 -6.192 1.00 60.53 110 TYR A N 1
ATOM 837 C CA . TYR A 1 110 ? 19.056 -2.919 -7.535 1.00 60.53 110 TYR A CA 1
ATOM 838 C C . TYR A 1 110 ? 18.633 -4.043 -8.485 1.00 60.53 110 TYR A C 1
ATOM 840 O O . TYR A 1 110 ? 18.386 -3.782 -9.659 1.00 60.53 110 TYR A O 1
ATOM 848 N N . SER A 1 111 ? 18.463 -5.274 -7.990 1.00 64.06 111 SER A N 1
ATOM 849 C CA . SER A 1 111 ? 17.902 -6.364 -8.800 1.00 64.06 111 SER A CA 1
ATOM 850 C C . SER A 1 111 ? 16.407 -6.191 -9.100 1.00 64.06 111 SER A C 1
ATOM 852 O O . SER A 1 111 ? 15.875 -6.912 -9.938 1.00 64.06 111 SER A O 1
ATOM 854 N N . LEU A 1 112 ? 15.727 -5.228 -8.461 1.00 61.88 112 LEU A N 1
ATOM 855 C CA . LEU A 1 112 ? 14.350 -4.846 -8.779 1.00 61.88 112 LEU A CA 1
ATOM 856 C C . LEU A 1 112 ? 14.253 -3.753 -9.869 1.00 61.88 112 LEU A C 1
ATOM 858 O O . LEU A 1 112 ? 13.145 -3.363 -10.244 1.00 61.88 112 LEU A O 1
ATOM 862 N N . LEU A 1 113 ? 15.378 -3.257 -10.389 1.00 59.41 113 LEU A N 1
ATOM 863 C CA . LEU A 1 113 ? 15.420 -2.344 -11.541 1.00 59.41 113 LEU A CA 1
ATOM 864 C C . LEU A 1 113 ? 15.739 -3.047 -12.869 1.00 59.41 113 LEU A C 1
ATOM 866 O O . LEU A 1 113 ? 15.630 -2.423 -13.922 1.00 59.41 113 LEU A O 1
ATOM 870 N N . CYS A 1 114 ? 16.142 -4.317 -12.816 1.00 51.72 114 CYS A N 1
ATOM 871 C CA . CYS A 1 114 ? 16.354 -5.182 -13.976 1.00 51.72 114 CYS A CA 1
ATOM 872 C C . CYS A 1 114 ? 15.137 -6.084 -14.212 1.00 51.72 114 CYS A C 1
ATOM 874 O O . CYS A 1 114 ? 14.967 -6.487 -15.381 1.00 51.72 114 CYS A O 1
#

Radius of gyration: 14.4 Å; Cα contacts (8 Å, |Δi|>4): 139; chains: 1; bounding box: 39×24×40 Å

Organism: Noccaea caerulescens (NCBI:txid107243)

pLDDT: mean 91.81, std 9.67, range [51.72, 98.25]

InterPro domains:
  IPR002885 Pentatricopeptide repeat [PF01535] (6-34)
  IPR002885 Pentatricopeptide repeat [PF01535] (43-68)
  IPR002885 Pentatricopeptide repeat [TIGR00756] (6-40)
  IPR011990 Tetratricopeptide-like helical domain superfamily [G3DSA:1.25.40.10] (1-113)
  IPR046960 Pentatricopeptide repeat-containing protein At4g14850-like, plant [PTHR47926] (1-113)

Nearest PDB structures (foldseek):
  4oe1-assembly1_A  TM=7.556E-01  e=7.009E-03  Zea mays
  4m59-assembly1_A  TM=7.344E-01  e=6.332E-03  Zea mays
  7pub-assembly1_DH  TM=6.385E-01  e=1.206E-01  Trypanosoma brucei brucei
  7o04-assembly1_B  TM=6.570E-01  e=4.293E-01  Shigella flexneri
  2xpi-assembly1_D  TM=5.830E-01  e=6.782E-01  Schizosaccharomyces pombe

Secondary structure (DSSP, 8-state):
----HHHHHHHHHHHHHTT-HHHHHHHHHHHHHTS-PPPPHHHHHHHHHHHHHTT-HHHHHHHHHT-SS---HHHHHHHHHHHHHTT-HHHHHHHHHHHHHH-TT-HHHHTT--

Mean predicted aligned error: 4.18 Å

Solvent-accessible surface area (backbone atoms only — not comparable to full-atom values): 6302 Å² total; per-residue (Å²): 138,81,87,49,73,67,54,52,41,52,53,35,48,52,23,37,78,68,67,38,60,71,60,33,53,51,54,60,50,42,32,45,75,77,66,68,43,79,80,48,74,67,47,51,32,38,49,22,36,33,31,9,74,70,70,36,42,69,58,21,50,51,52,59,71,66,45,97,58,86,76,51,51,68,44,32,46,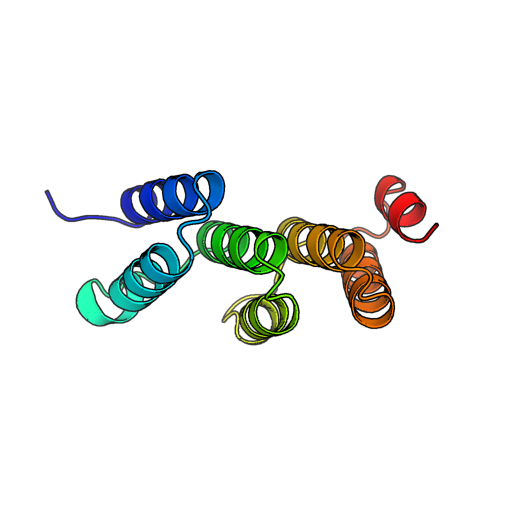33,42,24,53,18,18,60,77,67,70,38,60,74,58,23,53,52,26,44,52,53,30,39,75,72,39,78,83,46,68,74,53,61,66,65,77,110

Foldseek 3Di:
DDDAQVNLLVVLQVCQVVLVLVSLVVSQVCCCPPVVHQHDLSSLLSNLLSCLVVLVLVVSVVSQVPDPDHHALSSLVSSLVSCVVNVVVVSNVVSLVVNCVRCVPPPVSVVSND